Protein AF-A0AAD7C4K9-F1 (afdb_monomer)

Sequence (73 aa):
MRDCIMQTDCVVKDGNMPSECLRNHLDELAEECQALRKAAFECKRGMLDMRNRFRGNVGAQFQYVPEEKPPAE

Secondary structure (DSSP, 8-state):
-HHHHHTSHHHHTS---HHHHHHH-STTS-HHHHHHHHHHHHHHHHHH-GGGGTT--GGG--------PPP--

Structure (mmCIF, N/CA/C/O backbone):
data_AF-A0AAD7C4K9-F1
#
_entry.id   AF-A0AAD7C4K9-F1
#
loop_
_atom_site.group_PDB
_atom_site.id
_atom_site.type_symbol
_atom_site.label_atom_id
_atom_site.label_alt_id
_atom_site.label_comp_id
_atom_site.label_asym_id
_atom_site.label_entity_id
_atom_site.label_seq_id
_atom_site.pdbx_PDB_ins_code
_atom_site.Cartn_x
_atom_site.Cartn_y
_atom_site.Cartn_z
_atom_site.occupancy
_atom_site.B_iso_or_equiv
_atom_site.auth_seq_id
_atom_site.auth_comp_id
_atom_site.auth_asym_id
_atom_site.auth_atom_id
_atom_site.pdbx_PDB_model_num
ATOM 1 N N . MET A 1 1 ? -5.502 -5.673 -1.846 1.00 69.56 1 MET A N 1
ATOM 2 C CA . MET A 1 1 ? -4.881 -4.516 -1.143 1.00 69.56 1 MET A CA 1
ATOM 3 C C . MET A 1 1 ? -5.918 -3.507 -0.678 1.00 69.56 1 MET A C 1
ATOM 5 O O . MET A 1 1 ? -5.942 -3.215 0.508 1.00 69.56 1 MET A O 1
ATOM 9 N N . ARG A 1 2 ? -6.803 -3.027 -1.568 1.00 76.81 2 ARG A N 1
ATOM 10 C CA . ARG A 1 2 ? -7.943 -2.172 -1.189 1.00 76.81 2 ARG A CA 1
ATOM 11 C C . ARG A 1 2 ? -8.782 -2.798 -0.071 1.00 76.81 2 ARG A C 1
ATOM 13 O O . ARG A 1 2 ? -9.007 -2.154 0.942 1.00 76.81 2 ARG A O 1
ATOM 20 N N . ASP A 1 3 ? -9.129 -4.070 -0.228 1.00 80.94 3 ASP A N 1
ATOM 21 C CA . ASP A 1 3 ? -10.008 -4.782 0.709 1.00 80.94 3 ASP A CA 1
ATOM 22 C C . ASP A 1 3 ? -9.371 -4.967 2.091 1.00 80.94 3 ASP A C 1
ATOM 24 O O . ASP A 1 3 ? -10.057 -4.873 3.100 1.00 80.94 3 ASP A O 1
ATOM 28 N N . CYS A 1 4 ? -8.045 -5.123 2.133 1.00 83.06 4 CYS A N 1
ATOM 29 C CA . CYS A 1 4 ? -7.273 -5.253 3.369 1.00 83.06 4 CYS A CA 1
ATOM 30 C C . CYS A 1 4 ? -7.407 -3.995 4.236 1.00 83.06 4 CYS A C 1
ATOM 32 O O . CYS A 1 4 ? -7.740 -4.065 5.411 1.00 83.06 4 CYS A O 1
ATOM 34 N N . ILE A 1 5 ? -7.226 -2.817 3.630 1.00 83.94 5 ILE A N 1
ATOM 35 C CA . ILE A 1 5 ? -7.269 -1.538 4.351 1.00 83.94 5 ILE A CA 1
ATOM 36 C C . ILE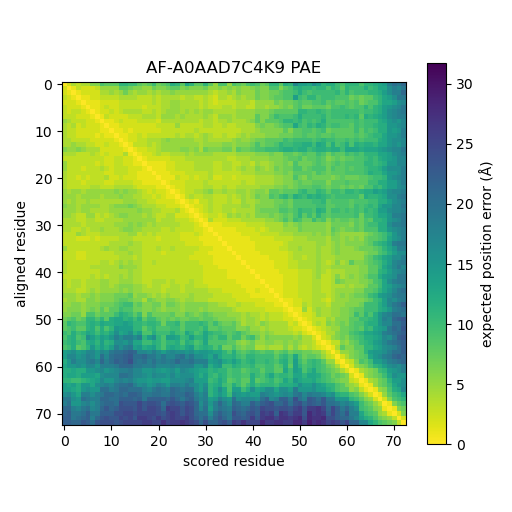 A 1 5 ? -8.699 -1.212 4.792 1.00 83.94 5 ILE A C 1
ATOM 38 O O . ILE A 1 5 ? -8.901 -0.704 5.888 1.00 83.94 5 ILE A O 1
ATOM 42 N N . MET A 1 6 ? -9.703 -1.542 3.977 1.00 85.25 6 MET A N 1
ATOM 43 C CA . MET A 1 6 ? -11.110 -1.288 4.315 1.00 85.25 6 MET A CA 1
ATOM 44 C C . MET A 1 6 ? -11.581 -2.060 5.554 1.00 85.25 6 MET A C 1
ATOM 46 O O . MET A 1 6 ? -12.524 -1.623 6.203 1.00 85.25 6 MET A O 1
ATOM 50 N N . GLN A 1 7 ? -10.947 -3.192 5.875 1.00 83.44 7 GLN A N 1
ATOM 51 C CA . GLN A 1 7 ? -11.273 -4.001 7.055 1.00 83.44 7 GLN A CA 1
ATOM 52 C C . GLN A 1 7 ? -10.428 -3.646 8.286 1.00 83.44 7 GLN A C 1
ATOM 54 O O . GLN A 1 7 ? -10.710 -4.146 9.371 1.00 83.44 7 GLN A O 1
ATOM 59 N N . THR A 1 8 ? -9.396 -2.812 8.134 1.00 84.12 8 THR A N 1
ATOM 60 C CA . THR A 1 8 ? -8.507 -2.455 9.248 1.00 84.12 8 THR A CA 1
ATOM 61 C C . THR A 1 8 ? -9.149 -1.467 10.210 1.00 84.12 8 THR A C 1
ATOM 63 O O . THR A 1 8 ? -9.965 -0.624 9.828 1.00 84.12 8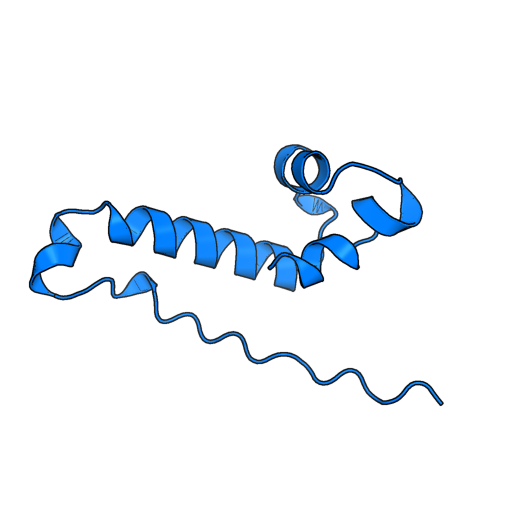 THR A O 1
ATOM 66 N N . ASP A 1 9 ? -8.710 -1.544 11.463 1.00 85.44 9 ASP A N 1
ATOM 67 C CA . ASP A 1 9 ? -9.190 -0.717 12.566 1.00 85.44 9 ASP A CA 1
ATOM 68 C C . ASP A 1 9 ? -9.086 0.787 12.276 1.00 85.44 9 ASP A C 1
ATOM 70 O O . ASP A 1 9 ? -10.028 1.518 12.565 1.00 85.44 9 ASP A O 1
ATOM 74 N N . CYS A 1 10 ? -8.033 1.233 11.588 1.00 86.94 10 CYS A N 1
ATOM 75 C CA . CYS A 1 10 ? -7.869 2.642 11.218 1.00 86.94 10 CYS A CA 1
ATOM 76 C C . CYS A 1 10 ? -9.027 3.188 10.351 1.00 86.94 10 CYS A C 1
ATOM 78 O O . CYS A 1 10 ? -9.396 4.357 10.456 1.00 86.94 10 CYS A O 1
ATOM 80 N N . VAL A 1 11 ? -9.642 2.357 9.499 1.00 88.69 11 VAL A N 1
ATOM 81 C CA . VAL A 1 11 ? -10.790 2.777 8.671 1.00 88.69 11 VAL A CA 1
ATOM 82 C C . VAL A 1 11 ? -12.113 2.503 9.381 1.00 88.69 11 VAL A C 1
ATOM 84 O O . VAL A 1 11 ? -13.023 3.327 9.322 1.00 88.69 11 VAL A O 1
ATOM 87 N N . VAL A 1 12 ? -12.235 1.354 10.052 1.00 87.50 12 VAL A N 1
ATOM 88 C CA . VAL A 1 12 ? -13.503 0.901 10.644 1.00 87.50 12 VAL A CA 1
ATOM 89 C C . VAL A 1 12 ? -13.785 1.557 11.998 1.00 87.50 12 VAL A C 1
ATOM 91 O O . VAL A 1 12 ? -14.927 1.929 12.260 1.00 87.50 12 VAL A O 1
ATOM 94 N N . LYS A 1 13 ? -12.772 1.690 12.863 1.00 86.38 13 LYS A N 1
ATOM 95 C CA . LYS A 1 13 ? -12.906 2.253 14.216 1.00 86.38 13 LYS A CA 1
ATOM 96 C C . LYS A 1 13 ? -12.680 3.760 14.223 1.00 86.38 13 LYS A C 1
ATOM 98 O O . LYS A 1 13 ? -13.510 4.484 14.761 1.00 86.38 13 LYS A O 1
ATOM 103 N N . ASP A 1 14 ? -11.601 4.221 13.593 1.00 84.56 14 ASP A N 1
ATOM 104 C CA . ASP A 1 14 ? -11.218 5.640 13.644 1.00 84.56 14 ASP A CA 1
ATOM 105 C C . ASP A 1 14 ? -11.865 6.481 12.534 1.00 84.56 14 ASP A C 1
ATOM 107 O O . ASP A 1 14 ? -11.854 7.710 12.592 1.00 84.56 14 ASP A O 1
ATOM 111 N N . GLY A 1 15 ? -12.460 5.841 11.519 1.00 87.06 15 GLY A N 1
ATOM 112 C CA . GLY A 1 15 ? -13.133 6.536 10.417 1.00 87.06 15 GLY A CA 1
ATOM 113 C C . GLY A 1 15 ? -12.182 7.324 9.513 1.00 87.06 15 GLY A C 1
ATOM 114 O O . GLY A 1 15 ? -12.619 8.206 8.768 1.00 87.06 15 GLY A O 1
ATOM 115 N N . ASN A 1 16 ? -10.882 7.027 9.568 1.00 87.38 16 ASN A N 1
ATOM 116 C CA . ASN A 1 16 ? -9.887 7.714 8.764 1.00 87.38 16 ASN A CA 1
ATOM 117 C C . ASN A 1 16 ? -9.993 7.315 7.290 1.00 87.38 16 ASN A C 1
ATOM 119 O O . ASN A 1 16 ? -10.394 6.210 6.914 1.00 87.38 16 ASN A O 1
ATOM 123 N N . MET A 1 17 ? -9.566 8.227 6.417 1.00 88.44 17 MET A N 1
ATOM 124 C CA . MET A 1 17 ? -9.477 7.943 4.990 1.00 88.44 17 MET A CA 1
ATOM 125 C C . MET A 1 17 ? -8.456 6.810 4.759 1.00 88.44 17 MET A C 1
ATOM 127 O O . MET A 1 17 ? -7.342 6.892 5.282 1.00 88.44 17 MET A O 1
ATOM 131 N N . PRO A 1 18 ? -8.730 5.815 3.892 1.00 86.94 18 PRO A N 1
ATOM 132 C CA . PRO A 1 18 ? -7.774 4.739 3.602 1.00 86.94 18 PRO A CA 1
ATOM 133 C C . PRO A 1 18 ? -6.388 5.237 3.156 1.00 86.94 18 PRO A C 1
ATOM 135 O O . PRO A 1 18 ? -5.369 4.594 3.397 1.00 86.94 18 PRO A O 1
ATOM 138 N N . SER A 1 19 ? -6.332 6.401 2.500 1.00 87.00 19 SER A N 1
ATOM 139 C CA . SER A 1 19 ? -5.077 7.052 2.111 1.00 87.00 19 SER A CA 1
ATOM 140 C C . SER A 1 19 ? -4.274 7.600 3.293 1.00 87.00 19 SER A C 1
ATOM 142 O O . SER A 1 19 ? -3.047 7.574 3.228 1.00 87.00 19 SER A O 1
ATOM 144 N N . GLU A 1 20 ? -4.941 8.061 4.352 1.00 88.31 20 GLU A N 1
ATOM 145 C CA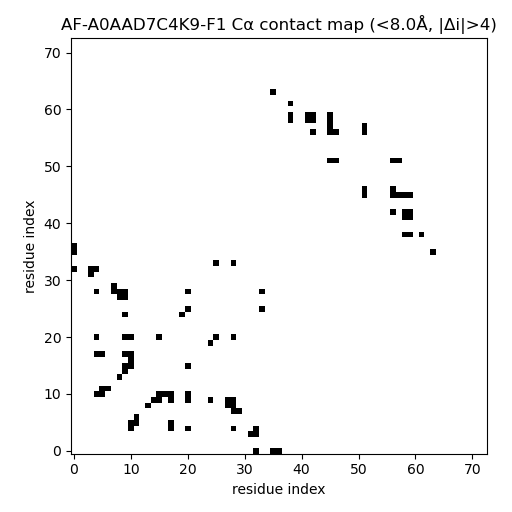 . GLU A 1 20 ? -4.305 8.531 5.588 1.00 88.31 20 GLU A CA 1
ATOM 146 C C . GLU A 1 20 ? -3.799 7.349 6.415 1.00 88.31 20 GLU A C 1
ATOM 148 O O . GLU A 1 20 ? -2.645 7.359 6.842 1.00 88.31 20 GLU A O 1
ATOM 153 N N . CYS A 1 21 ? -4.582 6.267 6.511 1.00 87.50 21 CYS A N 1
ATOM 154 C CA . CYS A 1 21 ? -4.142 5.027 7.160 1.00 87.50 21 CYS A CA 1
ATOM 155 C C . CYS A 1 21 ? -2.859 4.471 6.526 1.00 87.50 21 CYS A C 1
ATOM 157 O O . CYS A 1 21 ? -1.927 4.049 7.201 1.00 87.50 21 CYS A O 1
ATOM 159 N N . LEU A 1 22 ? -2.755 4.562 5.199 1.00 86.06 22 LEU A N 1
ATOM 160 C CA . LEU A 1 22 ? -1.555 4.173 4.466 1.00 86.06 22 LEU A CA 1
ATOM 161 C C . LEU A 1 22 ? -0.359 5.120 4.651 1.00 86.06 22 LEU A C 1
ATOM 163 O O . LEU A 1 22 ? 0.745 4.769 4.235 1.00 86.06 22 LEU A O 1
ATOM 167 N N . ARG A 1 23 ? -0.530 6.336 5.153 1.00 85.81 23 ARG A N 1
ATOM 168 C CA . ARG A 1 23 ? 0.574 7.300 5.287 1.00 85.81 23 ARG A CA 1
ATOM 169 C C . ARG A 1 23 ? 1.060 7.408 6.719 1.00 85.81 23 ARG A C 1
ATOM 171 O O . ARG A 1 23 ? 2.268 7.399 6.924 1.00 85.81 23 ARG A O 1
ATOM 178 N N . ASN A 1 24 ? 0.124 7.465 7.658 1.00 86.69 24 ASN A N 1
ATOM 179 C CA . ASN A 1 24 ? 0.397 7.859 9.034 1.00 86.69 24 ASN A CA 1
ATOM 180 C C . ASN A 1 24 ? 0.207 6.708 10.032 1.00 86.69 24 ASN A C 1
ATOM 182 O O . ASN A 1 24 ? 0.816 6.743 11.090 1.00 86.69 24 ASN A O 1
ATOM 186 N N . HIS A 1 25 ? -0.571 5.678 9.679 1.00 83.50 25 HIS A N 1
ATOM 187 C CA . HIS A 1 25 ? -0.964 4.594 10.591 1.00 83.50 25 HIS A CA 1
ATOM 188 C C . HIS A 1 25 ? -0.518 3.221 10.077 1.00 83.50 25 HIS A C 1
ATOM 190 O O . HIS A 1 25 ? -1.268 2.250 10.101 1.00 83.50 25 HIS A 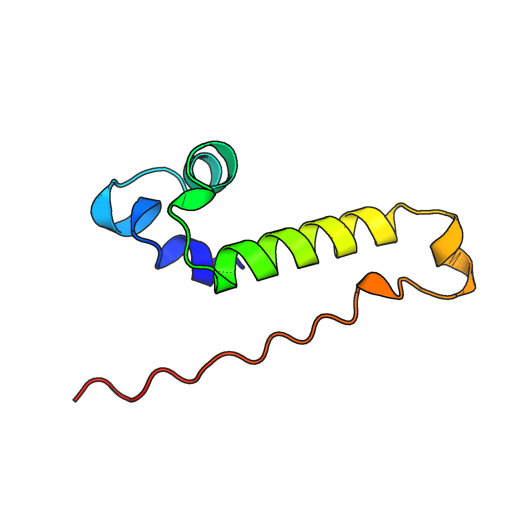O 1
ATOM 196 N N . LEU A 1 26 ? 0.705 3.130 9.549 1.00 82.94 26 LEU A N 1
ATOM 197 C CA . LEU A 1 26 ? 1.199 1.875 8.977 1.00 82.94 26 LEU A CA 1
ATOM 198 C C . LEU A 1 26 ? 1.383 0.776 10.012 1.00 82.94 26 LEU A C 1
ATOM 200 O O . LEU A 1 26 ? 1.099 -0.378 9.707 1.00 82.94 26 LEU A O 1
ATOM 204 N N . ASP A 1 27 ? 1.828 1.145 11.206 1.00 82.69 27 ASP A N 1
ATOM 205 C CA . ASP A 1 27 ? 2.109 0.200 12.284 1.00 82.69 27 ASP A CA 1
ATOM 206 C C . ASP A 1 27 ? 0.820 -0.360 12.912 1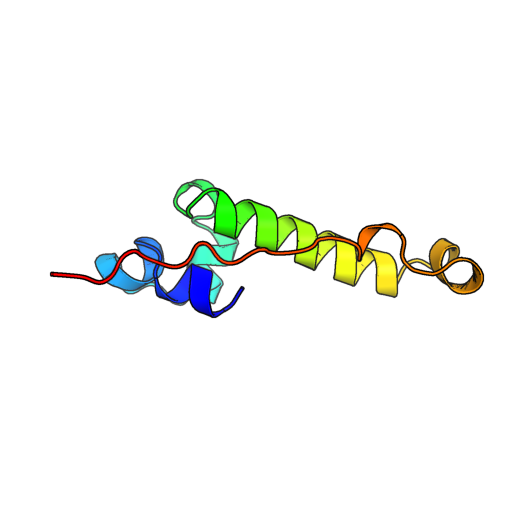.00 82.69 27 ASP A C 1
ATOM 208 O O . ASP A 1 27 ? 0.833 -1.437 13.499 1.00 82.69 27 ASP A O 1
ATOM 212 N N . GLU A 1 28 ? -0.306 0.338 12.738 1.00 82.12 28 GLU A N 1
ATOM 213 C CA . GLU A 1 28 ? -1.639 -0.072 13.205 1.00 82.12 28 GLU A CA 1
ATOM 214 C C . GLU A 1 28 ? -2.350 -1.011 12.214 1.00 82.12 28 GLU A C 1
ATOM 216 O O . GLU A 1 28 ? -3.361 -1.634 12.544 1.00 82.12 28 GLU A O 1
ATOM 221 N N . LEU A 1 29 ? -1.845 -1.126 10.981 1.00 82.62 29 LEU A N 1
ATOM 222 C CA . LEU A 1 29 ? -2.385 -2.052 9.991 1.00 82.62 29 LEU A CA 1
ATOM 223 C C . LEU A 1 29 ? -1.955 -3.487 10.309 1.00 82.62 29 LEU A C 1
ATOM 225 O O . LEU A 1 29 ? -0.808 -3.730 10.674 1.00 82.62 29 LEU A O 1
ATOM 229 N N . ALA A 1 30 ? -2.846 -4.448 10.056 1.00 84.38 30 ALA A N 1
ATOM 230 C CA . ALA A 1 30 ? -2.522 -5.869 10.137 1.00 84.38 30 ALA A CA 1
ATOM 231 C C . ALA A 1 30 ? -1.285 -6.219 9.288 1.00 84.38 30 ALA A C 1
ATOM 233 O O . ALA A 1 30 ? -1.091 -5.669 8.196 1.00 84.38 30 ALA A O 1
ATOM 234 N N . GLU A 1 31 ? -0.476 -7.165 9.771 1.00 83.75 31 GLU A N 1
ATOM 235 C CA . GLU A 1 31 ? 0.796 -7.560 9.150 1.00 83.75 31 GLU A CA 1
ATOM 236 C C . GLU A 1 31 ? 0.620 -7.976 7.679 1.00 83.75 31 GLU A C 1
ATOM 238 O O . GLU A 1 31 ? 1.416 -7.604 6.814 1.00 83.75 31 GLU A O 1
ATOM 243 N N . GLU A 1 32 ? -0.494 -8.634 7.351 1.00 82.56 32 GLU A N 1
ATOM 244 C CA . GLU A 1 32 ? -0.858 -8.975 5.973 1.00 82.56 32 GLU A CA 1
ATOM 245 C C . GLU A 1 32 ? -0.974 -7.747 5.063 1.00 82.56 32 GLU A C 1
ATOM 247 O O . GLU A 1 32 ? -0.461 -7.732 3.939 1.00 82.56 32 GLU A O 1
ATOM 252 N N . CYS A 1 33 ? -1.624 -6.681 5.540 1.00 84.56 33 CYS A N 1
ATOM 253 C CA . CYS A 1 33 ? -1.785 -5.453 4.770 1.00 84.56 33 CYS A CA 1
ATOM 254 C C . CYS A 1 33 ? -0.443 -4.739 4.586 1.00 84.56 33 CYS A C 1
ATOM 256 O O . CYS A 1 33 ? -0.192 -4.165 3.520 1.00 84.56 33 CYS A O 1
ATOM 258 N N . GLN A 1 34 ? 0.435 -4.800 5.590 1.00 86.88 34 GLN A N 1
ATOM 259 C CA . GLN A 1 34 ? 1.792 -4.264 5.500 1.00 86.88 34 GLN A CA 1
ATOM 260 C C . GLN A 1 34 ? 2.628 -5.041 4.469 1.00 86.88 34 GLN A C 1
ATOM 262 O O . GLN A 1 34 ? 3.274 -4.432 3.607 1.00 86.88 34 GLN A O 1
ATOM 267 N N . ALA A 1 35 ? 2.552 -6.375 4.483 1.00 85.12 35 ALA A N 1
ATOM 268 C CA . ALA A 1 35 ? 3.213 -7.240 3.510 1.00 85.12 35 ALA A CA 1
ATOM 269 C C . ALA A 1 35 ? 2.720 -6.965 2.080 1.00 85.12 35 ALA A C 1
ATOM 271 O O . ALA A 1 35 ? 3.530 -6.743 1.175 1.00 85.12 35 ALA A O 1
ATOM 272 N N . LEU A 1 36 ? 1.401 -6.865 1.876 1.00 85.19 36 LEU A N 1
ATOM 273 C CA . LEU A 1 36 ? 0.822 -6.497 0.581 1.00 85.19 36 LEU A CA 1
ATOM 274 C C . LEU A 1 36 ? 1.263 -5.107 0.113 1.00 85.19 36 LEU A C 1
ATOM 276 O O . LEU A 1 36 ? 1.504 -4.901 -1.079 1.00 85.19 36 LEU A O 1
ATOM 280 N N . ARG A 1 37 ? 1.354 -4.134 1.025 1.00 86.69 37 ARG A N 1
ATOM 281 C CA . ARG A 1 37 ? 1.845 -2.789 0.707 1.00 86.69 37 ARG A CA 1
ATOM 282 C C . ARG A 1 37 ? 3.277 -2.834 0.203 1.00 86.69 37 ARG A C 1
ATOM 284 O O . ARG A 1 37 ? 3.574 -2.231 -0.831 1.00 86.69 37 ARG A O 1
ATOM 291 N N . LYS A 1 38 ? 4.144 -3.550 0.915 1.00 86.88 38 LYS A N 1
ATOM 292 C CA . LYS A 1 38 ? 5.543 -3.731 0.534 1.00 86.88 38 LYS A CA 1
ATOM 293 C C . LYS A 1 38 ? 5.654 -4.407 -0.833 1.00 86.88 38 LYS A C 1
ATOM 295 O O . LYS A 1 38 ? 6.310 -3.860 -1.717 1.00 86.88 38 LYS A O 1
ATOM 300 N N . ALA A 1 39 ? 4.922 -5.499 -1.047 1.00 86.00 39 ALA A N 1
ATOM 301 C CA . ALA A 1 39 ? 4.879 -6.201 -2.327 1.00 86.00 39 ALA A CA 1
ATOM 302 C C . ALA A 1 39 ? 4.390 -5.296 -3.473 1.00 86.00 39 ALA A C 1
ATOM 304 O O . ALA A 1 39 ? 4.978 -5.275 -4.552 1.00 86.00 39 ALA A O 1
ATOM 305 N N . ALA A 1 40 ? 3.353 -4.483 -3.249 1.00 85.81 40 ALA A N 1
ATOM 306 C CA . ALA A 1 40 ? 2.857 -3.544 -4.255 1.00 85.81 40 ALA A CA 1
ATOM 307 C C . ALA A 1 40 ? 3.877 -2.441 -4.583 1.00 85.81 40 ALA A C 1
ATOM 309 O O . ALA A 1 40 ? 4.021 -2.052 -5.746 1.00 85.81 40 ALA A O 1
ATOM 310 N N . PHE A 1 41 ? 4.598 -1.943 -3.576 1.00 88.56 41 PHE A N 1
ATOM 311 C CA . PHE A 1 41 ? 5.669 -0.970 -3.774 1.00 88.56 41 PHE A CA 1
ATOM 312 C C . PHE A 1 41 ? 6.825 -1.567 -4.582 1.00 88.56 41 PHE A C 1
ATOM 314 O O . PHE A 1 41 ? 7.279 -0.955 -5.548 1.00 88.56 41 PHE A O 1
ATOM 321 N N . GLU A 1 42 ? 7.267 -2.775 -4.234 1.00 87.31 42 GLU A N 1
ATOM 322 C CA . GLU A 1 42 ? 8.321 -3.497 -4.949 1.00 87.31 42 GLU A CA 1
ATOM 323 C C . GLU A 1 42 ? 7.907 -3.832 -6.384 1.00 87.31 42 GLU A C 1
ATOM 325 O O . GLU A 1 42 ? 8.688 -3.614 -7.312 1.00 87.31 42 GLU A O 1
ATOM 330 N N . CYS A 1 43 ? 6.655 -4.250 -6.590 1.00 86.50 43 CYS A N 1
ATOM 331 C CA . CYS A 1 43 ? 6.082 -4.477 -7.911 1.00 86.50 43 CYS A CA 1
ATOM 332 C C . CYS A 1 43 ? 6.148 -3.201 -8.761 1.00 86.50 43 CYS A C 1
ATOM 334 O O . CYS A 1 43 ? 6.760 -3.201 -9.832 1.00 86.50 43 CYS A O 1
ATOM 336 N N . LYS A 1 44 ? 5.618 -2.081 -8.251 1.00 87.06 44 LYS A N 1
ATOM 337 C CA . LYS A 1 44 ? 5.628 -0.795 -8.963 1.00 87.06 44 LYS A CA 1
ATOM 338 C C . LYS A 1 44 ? 7.049 -0.295 -9.228 1.00 87.06 44 LYS A C 1
ATOM 340 O O . LYS A 1 44 ? 7.330 0.197 -10.319 1.00 87.06 44 LYS A O 1
ATOM 345 N N . ARG A 1 45 ? 7.956 -0.439 -8.257 1.00 88.38 45 ARG A N 1
ATOM 346 C CA . ARG A 1 45 ? 9.371 -0.081 -8.419 1.00 88.38 45 ARG A CA 1
ATOM 347 C C . ARG A 1 45 ? 10.018 -0.912 -9.520 1.00 88.38 45 ARG A C 1
ATOM 349 O O . ARG A 1 45 ? 10.689 -0.362 -10.385 1.00 88.38 45 ARG A O 1
ATOM 356 N N . GLY A 1 46 ? 9.786 -2.219 -9.514 1.00 86.88 46 GLY A N 1
ATOM 357 C CA . GLY A 1 46 ? 10.357 -3.136 -10.489 1.00 86.88 46 GLY A CA 1
ATOM 358 C C . GLY A 1 46 ? 9.807 -2.966 -11.908 1.00 86.88 46 GLY A C 1
ATOM 359 O O . GLY A 1 46 ? 10.530 -3.276 -12.850 1.00 86.88 46 GLY A O 1
ATOM 360 N N . MET A 1 47 ? 8.596 -2.417 -12.080 1.00 84.62 47 MET A N 1
ATOM 361 C CA . MET A 1 47 ? 8.055 -2.023 -13.393 1.00 84.62 47 MET A CA 1
ATOM 362 C C . MET A 1 47 ? 8.794 -0.830 -14.014 1.00 84.62 47 MET A C 1
ATOM 364 O O . MET A 1 47 ? 8.844 -0.702 -15.235 1.00 84.62 47 MET A O 1
ATOM 368 N N . LEU A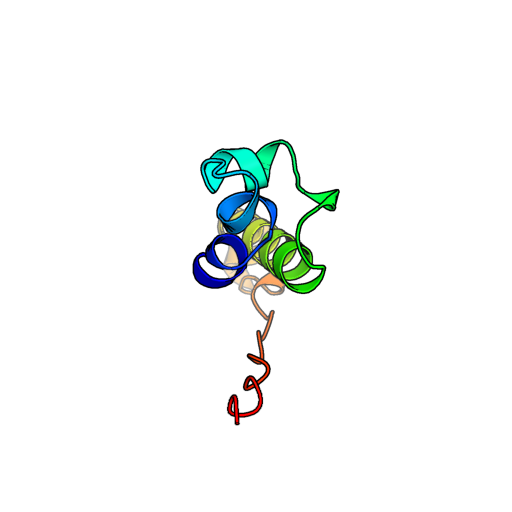 1 48 ? 9.346 0.054 -13.179 1.00 86.50 48 LEU A N 1
ATOM 369 C CA . LEU A 1 48 ? 10.097 1.234 -13.614 1.00 86.50 48 LEU A CA 1
ATOM 370 C C . LEU A 1 48 ? 11.606 0.964 -13.711 1.00 86.50 48 LEU A C 1
ATOM 372 O O . LEU A 1 48 ? 12.337 1.762 -14.299 1.00 86.50 48 LEU A O 1
ATOM 376 N N . ASP A 1 49 ? 12.082 -0.148 -13.147 1.00 87.25 49 ASP A N 1
ATOM 377 C CA . ASP A 1 49 ? 13.493 -0.519 -13.174 1.00 87.25 49 ASP A CA 1
ATOM 378 C C . ASP A 1 49 ? 13.900 -1.040 -14.561 1.00 87.25 49 ASP A C 1
ATOM 380 O O . ASP A 1 49 ? 13.467 -2.098 -15.027 1.00 87.25 49 ASP A O 1
ATOM 384 N N . MET A 1 50 ? 14.799 -0.304 -15.215 1.00 85.81 50 MET A N 1
ATOM 385 C CA . MET A 1 50 ? 15.312 -0.637 -16.544 1.00 85.81 50 MET A CA 1
ATOM 386 C C . MET A 1 50 ? 16.045 -1.985 -16.576 1.00 85.81 50 MET A C 1
ATOM 388 O O . MET A 1 50 ? 16.065 -2.637 -17.620 1.00 85.81 50 MET A O 1
ATOM 392 N N . ARG A 1 51 ? 16.606 -2.437 -15.445 1.00 84.19 51 ARG A N 1
ATOM 393 C CA . ARG A 1 51 ? 17.298 -3.733 -15.324 1.00 84.19 51 ARG A CA 1
ATOM 394 C C . ARG A 1 51 ? 16.343 -4.912 -15.502 1.00 84.19 51 ARG A C 1
ATOM 396 O O . ARG A 1 51 ? 16.745 -5.954 -16.017 1.00 84.19 51 ARG A O 1
ATOM 403 N N . ASN A 1 52 ? 15.072 -4.725 -15.148 1.00 82.88 52 ASN A N 1
ATOM 404 C CA . ASN A 1 52 ? 14.034 -5.749 -15.250 1.00 82.88 52 ASN A CA 1
ATOM 405 C C . ASN A 1 52 ? 13.399 -5.828 -16.647 1.00 82.88 52 ASN A C 1
ATOM 407 O O . ASN A 1 52 ? 12.616 -6.736 -16.907 1.00 82.88 52 ASN A O 1
ATOM 411 N N . ARG A 1 53 ? 13.748 -4.929 -17.581 1.00 81.06 53 ARG A N 1
ATOM 412 C CA . ARG A 1 53 ? 13.173 -4.920 -18.941 1.00 81.06 53 ARG A CA 1
ATOM 413 C C . ARG A 1 53 ? 13.485 -6.177 -19.748 1.00 81.06 53 ARG A C 1
ATOM 415 O O . ARG A 1 53 ? 12.649 -6.615 -20.526 1.00 81.06 53 ARG A O 1
ATOM 422 N N . PHE A 1 54 ? 14.678 -6.742 -19.573 1.00 80.69 54 PHE A N 1
ATOM 423 C CA . PHE A 1 54 ? 15.127 -7.896 -20.358 1.00 80.69 54 PHE A CA 1
ATOM 424 C C . PHE A 1 54 ? 14.752 -9.240 -19.730 1.00 80.69 54 PHE A C 1
ATOM 426 O O . PHE A 1 54 ? 14.518 -10.206 -20.446 1.00 80.69 54 PHE A O 1
ATOM 433 N N . ARG A 1 55 ? 14.725 -9.315 -18.395 1.00 82.06 55 ARG A N 1
ATOM 434 C CA . ARG A 1 55 ? 14.515 -10.565 -17.640 1.00 82.06 55 ARG A CA 1
ATOM 435 C C . ARG A 1 55 ? 13.131 -10.664 -16.997 1.00 82.06 55 ARG A C 1
ATOM 437 O O . ARG A 1 55 ? 12.804 -11.696 -16.422 1.00 82.06 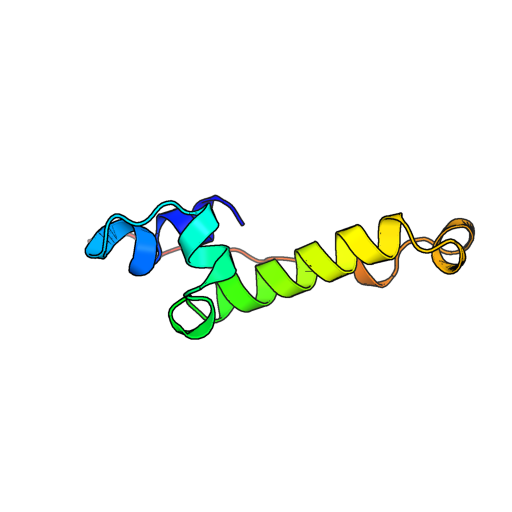55 ARG A O 1
ATOM 444 N N . GLY A 1 56 ? 12.328 -9.608 -17.095 1.00 78.50 56 GLY A N 1
ATOM 445 C CA . GLY A 1 56 ? 11.076 -9.480 -16.365 1.00 78.50 56 GLY A CA 1
ATOM 446 C C . GLY A 1 56 ? 11.287 -9.017 -14.924 1.00 78.50 56 GLY A C 1
ATOM 447 O O . GLY A 1 56 ? 12.394 -9.027 -14.379 1.00 78.50 56 GLY A O 1
ATOM 448 N N . ASN A 1 57 ? 10.198 -8.574 -14.301 1.00 80.06 57 ASN A N 1
ATOM 449 C CA . ASN A 1 57 ? 10.211 -8.108 -12.922 1.00 80.06 57 ASN A CA 1
ATOM 450 C C . ASN A 1 57 ? 10.147 -9.299 -11.954 1.00 80.06 57 ASN A C 1
ATOM 452 O O . ASN A 1 57 ? 9.067 -9.790 -11.635 1.00 80.06 57 ASN A O 1
ATOM 456 N N . VAL A 1 58 ? 11.307 -9.766 -11.487 1.00 70.25 58 VAL A N 1
ATOM 457 C CA . VAL A 1 58 ? 11.415 -10.948 -10.607 1.00 70.25 58 VAL A CA 1
ATOM 458 C C . VAL A 1 58 ? 10.747 -10.717 -9.242 1.00 70.25 58 VAL A C 1
ATOM 460 O O . VAL A 1 58 ? 10.235 -11.650 -8.638 1.00 70.25 58 VAL A O 1
ATOM 463 N N . GLY A 1 59 ? 10.670 -9.461 -8.784 1.00 63.41 59 GLY A N 1
ATOM 464 C CA . GLY A 1 59 ? 9.981 -9.085 -7.543 1.00 63.41 59 GLY A CA 1
ATOM 465 C C . GLY A 1 59 ? 8.450 -9.060 -7.637 1.00 63.41 59 GLY A C 1
ATOM 466 O O . GLY A 1 59 ? 7.785 -8.862 -6.628 1.00 63.41 59 GLY A O 1
ATOM 467 N N . ALA A 1 60 ? 7.863 -9.266 -8.822 1.00 62.94 60 ALA A N 1
ATOM 468 C CA . ALA A 1 60 ? 6.407 -9.306 -8.993 1.00 62.94 60 ALA A CA 1
ATOM 469 C C . ALA A 1 60 ? 5.779 -10.671 -8.638 1.00 62.94 60 ALA A C 1
ATOM 471 O O . ALA A 1 60 ? 4.572 -10.837 -8.774 1.00 62.94 60 ALA A O 1
ATOM 472 N N . GLN A 1 61 ? 6.572 -11.646 -8.183 1.00 64.81 61 GLN A N 1
ATOM 473 C CA . GLN A 1 61 ? 6.132 -13.025 -7.925 1.00 64.81 61 GLN A CA 1
ATOM 474 C C . GLN A 1 61 ? 5.391 -13.220 -6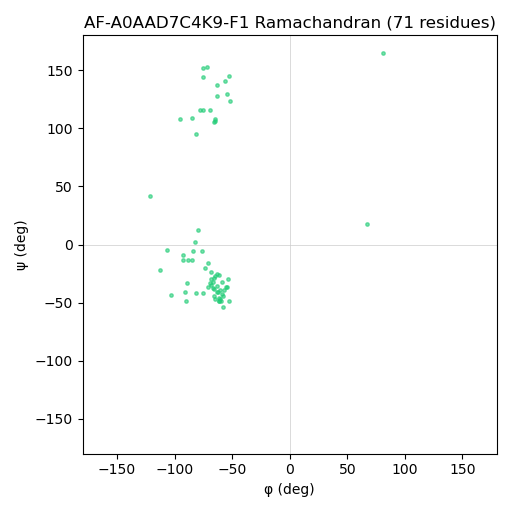.588 1.00 64.81 61 GLN A C 1
ATOM 476 O O . GLN A 1 61 ? 5.187 -14.355 -6.166 1.00 64.81 61 GLN A O 1
ATOM 481 N N . PHE A 1 62 ? 4.984 -12.146 -5.904 1.00 68.19 62 PHE A N 1
ATOM 482 C CA . PHE A 1 62 ? 4.227 -12.257 -4.657 1.00 68.19 62 PHE A CA 1
ATOM 483 C C . PHE A 1 62 ? 2.849 -12.889 -4.923 1.00 68.19 62 PHE A C 1
ATOM 485 O O . PHE A 1 62 ? 1.952 -12.238 -5.462 1.00 68.19 62 PHE A O 1
ATOM 492 N N . GLN A 1 63 ? 2.676 -14.159 -4.551 1.00 64.12 63 GLN A N 1
ATOM 493 C CA . GLN A 1 63 ? 1.376 -14.827 -4.526 1.00 64.12 63 GLN A CA 1
ATOM 494 C C . GLN A 1 63 ? 0.684 -14.516 -3.199 1.00 64.12 63 GLN A C 1
ATOM 496 O O . GLN A 1 63 ? 1.085 -15.006 -2.148 1.00 64.12 63 GLN A O 1
ATOM 501 N N . TYR A 1 64 ? -0.364 -13.695 -3.255 1.00 66.19 64 TYR A N 1
ATOM 502 C CA . TYR A 1 64 ? -1.302 -13.571 -2.146 1.00 66.19 64 TYR A CA 1
ATOM 503 C C . TYR A 1 64 ? -2.244 -14.774 -2.171 1.00 66.19 64 TYR A C 1
ATOM 505 O O . TYR A 1 64 ? -3.001 -14.938 -3.129 1.00 66.19 64 TYR A O 1
ATOM 513 N N . VAL A 1 65 ? -2.184 -15.603 -1.133 1.00 68.00 65 VAL A N 1
ATOM 514 C CA . VAL A 1 65 ? -3.200 -16.621 -0.864 1.00 68.00 65 VAL A CA 1
ATOM 515 C C . VAL A 1 65 ? -4.171 -15.984 0.131 1.00 68.00 65 VAL A C 1
ATOM 517 O O . VAL A 1 65 ? -3.758 -15.732 1.261 1.00 68.00 65 VAL A O 1
ATOM 520 N N . PRO A 1 66 ? -5.404 -15.627 -0.271 1.00 62.62 66 PRO A N 1
ATOM 521 C CA . PRO A 1 66 ? -6.390 -15.133 0.681 1.00 62.62 66 PRO A CA 1
ATOM 522 C C . PRO A 1 66 ? -6.706 -16.240 1.689 1.00 62.62 66 PRO A C 1
ATOM 524 O O . PRO A 1 66 ? -7.034 -17.356 1.289 1.00 62.62 66 PRO A O 1
ATOM 527 N N . GLU A 1 67 ? -6.609 -15.938 2.982 1.00 65.56 67 GLU A N 1
ATOM 528 C CA . GLU A 1 67 ? -7.127 -16.826 4.019 1.00 65.56 67 GLU A CA 1
ATOM 529 C C . GLU A 1 67 ? -8.661 -16.792 3.930 1.00 65.56 67 GLU A C 1
ATOM 531 O O . GLU A 1 67 ? -9.288 -15.735 4.065 1.00 65.56 67 GLU A O 1
ATOM 536 N N . GLU A 1 68 ? -9.282 -17.929 3.605 1.00 65.31 68 GLU A N 1
ATOM 537 C CA . GLU A 1 68 ? -10.737 -18.050 3.616 1.00 65.31 68 GLU A CA 1
ATOM 538 C C . GLU A 1 68 ? -11.207 -17.882 5.061 1.00 65.31 68 GLU A C 1
ATOM 540 O O . GLU A 1 68 ? -10.982 -18.741 5.912 1.00 65.31 68 GLU A O 1
ATOM 545 N N . LYS A 1 69 ? -11.833 -16.738 5.349 1.00 62.91 69 LYS A N 1
ATOM 546 C CA . LYS A 1 69 ? -12.451 -16.464 6.648 1.00 62.91 69 LYS A CA 1
ATOM 547 C C . LYS A 1 69 ? -13.380 -17.644 6.979 1.00 62.91 69 LYS A C 1
ATOM 549 O O . LYS A 1 69 ? -14.265 -17.916 6.160 1.00 62.91 69 LYS A O 1
ATOM 554 N N . PRO A 1 70 ? -13.218 -18.345 8.120 1.00 61.06 70 PRO A N 1
ATOM 555 C CA . PRO A 1 70 ? -14.173 -19.376 8.494 1.00 61.06 70 PRO A CA 1
ATOM 556 C C . PRO A 1 70 ? -15.568 -18.737 8.555 1.00 61.06 70 PRO A C 1
ATOM 558 O O . PRO A 1 70 ? -15.680 -17.568 8.952 1.00 61.06 70 PRO A O 1
ATOM 561 N N . PRO A 1 71 ? -16.614 -19.447 8.097 1.00 54.25 71 PRO A N 1
ATOM 562 C CA . PRO A 1 71 ? -17.962 -18.908 8.082 1.00 54.25 71 PRO A CA 1
ATOM 563 C C . PRO A 1 71 ? -18.315 -18.442 9.492 1.00 54.25 71 PRO A C 1
ATOM 565 O O . PRO A 1 71 ? -18.095 -19.156 10.469 1.00 54.25 71 PRO A O 1
ATOM 568 N N . ALA A 1 72 ? -18.795 -17.204 9.582 1.00 60.72 72 ALA A N 1
ATOM 569 C CA . ALA A 1 72 ? -19.380 -16.694 10.805 1.00 60.72 72 ALA A CA 1
ATOM 570 C C . ALA A 1 72 ? -20.650 -17.507 11.073 1.00 60.72 72 ALA A C 1
ATOM 572 O O . ALA A 1 72 ? -21.640 -17.346 10.357 1.00 60.72 72 ALA A O 1
ATOM 573 N N . GLU A 1 73 ? -20.581 -18.388 12.065 1.00 44.53 73 GLU A N 1
ATOM 574 C CA . GLU A 1 73 ? -21.730 -19.034 12.697 1.00 44.53 73 GLU A CA 1
ATOM 575 C C . GLU A 1 73 ? -21.816 -18.570 14.152 1.00 44.53 73 GLU A C 1
ATOM 577 O O . GLU A 1 73 ? -20.753 -18.520 14.819 1.00 44.53 73 GLU A O 1
#

pLDDT: mean 79.9, std 9.9, range [44.53, 88.69]

Solvent-accessible surface area (backbone atoms only — not comparable to full-atom values): 4559 Å² total; per-residue (Å²): 106,72,68,50,51,64,71,24,56,52,33,67,73,69,63,42,54,67,70,50,35,69,70,76,40,54,87,71,42,53,68,68,49,48,51,47,49,52,47,51,50,46,30,57,50,35,74,71,36,75,81,24,71,84,78,47,50,77,67,57,71,76,78,83,76,79,80,79,75,74,81,92,124

Radius of gyration: 15.09 Å; Cα contacts (8 Å, |Δi|>4): 54; chains: 1; bounding box: 39×28×35 Å

InterPro domains:
  IPR018793 Cytochrome c oxidase assembly protein PET191 [PF10203] (1-57)
  IPR018793 Cytochrome c oxidase assembly protein PET191 [PTHR28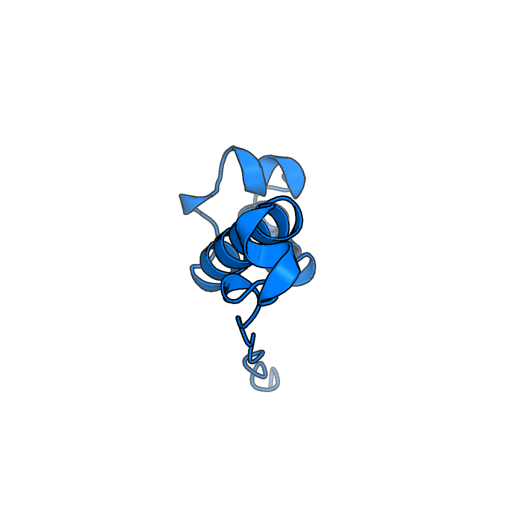627] (2-61)

Organism: NCBI:txid1738132

Foldseek 3Di:
DVVQLCPFCCCVVVVDDSVCCVPPVLVSGDPVVNVVVVLVVLVVVQVVDPVCPVVHRPSNPDDDDDDDDPDDD

Mean predicted aligned error: 8.25 Å